Protein 7YXV (pdb70)

Foldseek 3Di:
DKAKEKEAEQVLCVPCVVLLQCQLLVLCCVLVVDPSPPGHYHYHHDHVVVPDDDPQADNNQMEMEIEEADDDDPVSVVVSVVSSQVSCCVRVVHHSSRYHYDYHYDHQQPDDDPNDRRVVD

Sequence (121 aa):
MSQVKIYANEERTIIQYRELLSHAIHQALIEELKYPVEKRRFQRFISLKKPENFIYPSDRSQHYIIIELSMFAGRSPATKKQLIIQTLFRNIEEQCKIAPQDIEITIFETPKENWGIRGKNADEL

Nearest PDB structures (foldseek):
  7yxv-assembly1_A  TM=1.008E+00  e=5.167E-28  Acinetobacter baumannii
  4lkb-assembly1_B  TM=9.772E-01  e=1.539E-16  Nostoc sp. PCC 7120 = FACHB-418
  7tvk-assembly1_C  TM=9.616E-01  e=5.925E-16  Pseudomonas pavonaceae
  1mww-assembly1_B  TM=9.573E-01  e=3.616E-14  Haemophilus influenzae
  5unq-assembly2_B  TM=8.525E-01  e=7.101E-08  Pusillimonas sp. T7-7

Secondary structure (DSSP, 8-state):
-EEEEEEEEHHHHHHHHHHHHHHHHHHHHHHH---TT---EEEEEE-GGG----TTS-TT-EEEEEEEES---HHHHHHHHHHHHHHHHHHH---GGGEEEEEEEE-GGG-EETTEEGGG-

Organism: Acinetobacter baumannii (NCBI:txid470)

Radius of gyration: 14.92 Å; Cα contacts (8 Å, |Δi|>4): 178; chains: 1; bounding box: 36×35×35 Å

InterPro domains:
  IPR014347 Tautomerase/MIF superfamily [G3DSA:3.30.429.10] (2-129)
  IPR014347 Tautomerase/MIF superfamily [SSF55331] (4-121)
  IPR037479 Tautomerase, MSAD family [PF14552] (38-114)
  IPR037479 Tautomerase, MSAD family [PTHR38460] (3-116)

B-factor: mean 13.8, std 9.66, range [4.3, 64.59]

Structure (mmCIF, N/CA/C/O backbone):
data_7YXV
#
_entry.id   7YXV
#
_cell.length_a   59.185
_cell.length_b   59.185
_cell.length_c   97.757
_cell.angle_alpha   90.000
_cell.angle_beta   90.000
_cell.angle_gamma   120.000
#
_symmetry.space_group_name_H-M   'H 3'
#
loop_
_entity.id
_entity.type
_entity.pdbx_description
1 polymer 'Anthranilate synthase'
2 non-polymer 'NITRATE ION'
3 non-polymer 'CHLORIDE ION'
4 water water
#
loop_
_atom_site.group_PDB
_atom_site.id
_atom_site.type_symbol
_atom_site.label_atom_id
_atom_site.label_alt_id
_atom_site.label_comp_id
_atom_site.label_asym_id
_atom_site.label_entity_id
_atom_site.label_seq_id
_atom_site.pdbx_PDB_ins_code
_atom_site.Cartn_x
_atom_site.Cartn_y
_atom_site.Cartn_z
_atom_site.occupancy
_atom_site.B_iso_or_equiv
_atom_site.auth_seq_id
_atom_site.auth_comp_id
_atom_site.auth_asym_id
_atom_site.auth_atom_id
_atom_site.pdbx_PDB_model_num
ATOM 1 N N . MET A 1 1 ? 25.964 -32.396 -6.217 1.00 29.84 1 MET A N 1
ATOM 2 C CA . MET A 1 1 ? 26.454 -31.931 -4.888 1.00 28.02 1 MET A CA 1
ATOM 3 C C . MET A 1 1 ? 25.822 -30.623 -4.585 1.00 21.04 1 MET A C 1
ATOM 4 O O . MET A 1 1 ? 25.765 -29.762 -5.492 1.00 23.48 1 MET A O 1
ATOM 9 N N . SER A 1 2 ? 25.337 -30.476 -3.345 1.00 18.87 2 SER A N 1
ATOM 10 C CA . SER A 1 2 ? 24.766 -29.201 -2.907 1.00 16.40 2 SER A CA 1
ATOM 11 C C . SER A 1 2 ? 25.317 -28.873 -1.514 1.00 14.25 2 SER A C 1
ATOM 12 O O . SER A 1 2 ? 25.137 -29.665 -0.546 1.00 16.61 2 SER A O 1
ATOM 15 N N . GLN A 1 3 ? 25.903 -27.726 -1.383 1.00 8.48 3 GLN A N 1
ATOM 16 C CA . GLN A 1 3 ? 26.316 -27.283 -0.054 1.00 7.91 3 GLN A CA 1
ATOM 17 C C . GLN A 1 3 ? 25.339 -26.200 0.385 1.00 7.18 3 GLN A C 1
ATOM 18 O O . GLN A 1 3 ? 25.250 -25.166 -0.325 1.00 7.14 3 GLN A O 1
ATOM 24 N N . VAL A 1 4 ? 24.726 -26.362 1.528 1.00 5.68 4 VAL A N 1
ATOM 25 C CA . VAL A 1 4 ? 23.695 -25.414 1.959 1.00 5.99 4 VAL A CA 1
ATOM 26 C C . VAL A 1 4 ? 24.126 -24.661 3.193 1.00 5.69 4 VAL A C 1
ATOM 27 O O . VAL A 1 4 ? 24.598 -25.242 4.163 1.00 5.10 4 VAL A O 1
ATOM 31 N N . LYS A 1 5 ? 23.935 -23.324 3.155 1.00 5.71 5 LYS A N 1
ATOM 32 C CA . LYS A 1 5 ? 24.129 -22.478 4.307 1.00 5.80 5 LYS A CA 1
ATOM 33 C C . LYS A 1 5 ? 22.752 -21.863 4.627 1.00 5.49 5 LYS A C 1
ATOM 34 O O . LYS A 1 5 ? 22.043 -21.422 3.701 1.00 6.55 5 LYS A O 1
ATOM 40 N N . ILE A 1 6 ? 22.393 -21.817 5.911 1.00 5.23 6 ILE A N 1
ATOM 41 C CA . ILE A 1 6 ? 21.108 -21.308 6.364 1.00 4.98 6 ILE A CA 1
ATOM 42 C C . ILE A 1 6 ? 21.421 -20.238 7.431 1.00 5.07 6 ILE A C 1
ATOM 43 O O . ILE A 1 6 ? 22.005 -20.551 8.467 1.00 4.69 6 ILE A O 1
ATOM 48 N N . TYR A 1 7 ? 21.115 -18.989 7.096 1.00 5.00 7 TYR A N 1
ATOM 49 C CA . TYR A 1 7 ? 21.370 -17.890 8.006 1.00 5.27 7 TYR A CA 1
ATOM 50 C C . TYR A 1 7 ? 20.018 -17.505 8.654 1.00 5.19 7 TYR A C 1
ATOM 51 O O . TYR A 1 7 ? 19.037 -17.318 7.932 1.00 6.33 7 TYR A O 1
ATOM 60 N N . ALA A 1 8 ? 20.004 -17.324 9.981 1.00 5.03 8 ALA A N 1
ATOM 61 C CA . ALA A 1 8 ? 18.838 -16.948 10.719 1.00 4.69 8 ALA A CA 1
ATOM 62 C C . ALA A 1 8 ? 19.235 -16.373 12.060 1.00 4.91 8 ALA A C 1
ATOM 63 O O . ALA A 1 8 ? 20.365 -16.580 12.536 1.00 4.94 8 ALA A O 1
ATOM 65 N N . ASN A 1 9 ? 18.270 -15.717 12.710 1.00 5.01 9 ASN A N 1
ATOM 66 C CA . ASN A 1 9 ? 18.424 -15.357 14.100 1.00 5.43 9 ASN A CA 1
ATOM 67 C C . ASN A 1 9 ? 18.608 -16.566 14.936 1.00 5.88 9 ASN A C 1
ATOM 68 O O . ASN A 1 9 ? 18.027 -17.643 14.661 1.00 6.31 9 ASN A O 1
ATOM 73 N N . GLU A 1 10 ? 19.465 -16.436 15.945 1.00 6.65 10 GLU A N 1
ATOM 74 C CA A GLU A 1 10 ? 19.741 -17.529 16.891 0.80 7.86 10 GLU A CA 1
ATOM 75 C CA B GLU A 1 10 ? 19.732 -17.506 16.902 0.20 6.83 10 GLU A CA 1
ATOM 76 C C . GLU A 1 10 ? 18.474 -18.295 17.354 1.00 7.52 10 GLU A C 1
ATOM 77 O O . GLU A 1 10 ? 18.433 -19.520 17.307 1.00 7.23 10 GLU A O 1
ATOM 88 N N . ARG A 1 11 ? 17.487 -17.588 17.878 1.00 7.44 11 ARG A N 1
ATOM 89 C CA . ARG A 1 11 ? 16.291 -18.279 18.341 1.00 8.32 11 ARG A CA 1
ATOM 90 C C . ARG A 1 11 ? 15.549 -19.065 17.249 1.00 7.69 11 ARG A C 1
ATOM 91 O O . ARG A 1 11 ? 14.957 -20.107 17.530 1.00 7.91 11 ARG A O 1
ATOM 99 N N . THR A 1 12 ? 15.582 -18.571 16.015 1.00 6.31 12 THR A N 1
ATOM 100 C CA . THR A 1 12 ? 14.965 -19.275 14.908 1.00 6.84 12 THR A CA 1
ATOM 101 C C . THR A 1 12 ? 15.708 -20.574 14.653 1.00 7.13 12 THR A C 1
ATOM 102 O O . THR A 1 12 ? 15.109 -21.643 14.448 1.00 6.60 12 THR A O 1
ATOM 106 N N . ILE A 1 13 ? 17.030 -20.504 14.695 1.00 7.80 13 ILE A N 1
ATOM 107 C CA . ILE A 1 13 ? 17.790 -21.768 14.558 1.00 8.41 13 ILE A CA 1
ATOM 108 C C . ILE A 1 13 ? 17.483 -22.763 15.685 1.00 9.15 13 ILE A C 1
ATOM 109 O O . ILE A 1 13 ? 17.224 -23.932 15.414 1.00 8.78 13 ILE A O 1
ATOM 114 N N . ILE A 1 14 ? 17.397 -22.288 16.908 1.00 8.51 14 ILE A N 1
ATOM 115 C CA . ILE A 1 14 ? 17.152 -23.164 18.076 1.00 9.98 14 ILE A CA 1
ATOM 116 C C . ILE A 1 14 ? 15.844 -23.920 17.879 1.00 10.29 14 ILE A C 1
ATOM 117 O O . ILE A 1 14 ? 15.810 -25.134 18.097 1.00 9.38 14 ILE A O 1
ATOM 122 N N . GLN A 1 15 ? 14.799 -23.198 17.504 1.00 9.96 15 GLN A N 1
ATOM 123 C CA . GLN A 1 15 ? 13.494 -23.808 17.392 1.00 11.86 15 GLN A CA 1
ATOM 124 C C . GLN A 1 15 ? 13.297 -24.593 16.129 1.00 11.06 15 GLN A C 1
ATOM 125 O O . GLN A 1 15 ? 12.579 -25.623 16.163 1.00 10.12 15 GLN A O 1
ATOM 131 N N . TYR A 1 16 ? 13.902 -24.160 15.013 1.00 9.85 16 TYR A N 1
ATOM 132 C CA . TYR A 1 16 ? 13.562 -24.731 13.717 1.00 9.30 16 TYR A CA 1
ATOM 133 C C . TYR A 1 16 ? 14.632 -25.502 12.999 1.00 8.88 16 TYR A C 1
ATOM 134 O O . TYR A 1 16 ? 14.353 -25.994 11.931 1.00 9.06 16 TYR A O 1
ATOM 143 N N . ARG A 1 17 ? 15.825 -25.617 13.549 1.00 8.79 17 ARG A N 1
ATOM 144 C CA . ARG A 1 17 ? 16.906 -26.180 12.805 1.00 8.81 17 ARG A CA 1
ATOM 145 C C . ARG A 1 17 ? 16.516 -27.559 12.268 1.00 8.77 17 ARG A C 1
ATOM 146 O O . ARG A 1 17 ? 16.795 -27.877 11.118 1.00 8.01 17 ARG A O 1
ATOM 154 N N . GLU A 1 18 ? 15.931 -28.389 13.120 1.00 10.31 18 GLU A N 1
ATOM 155 C CA . GLU A 1 18 ? 15.671 -29.777 12.708 1.00 13.12 18 GLU A CA 1
ATOM 156 C C . GLU A 1 18 ? 14.628 -29.813 11.617 1.00 10.89 18 GLU A C 1
ATOM 157 O O . GLU A 1 18 ? 14.727 -30.556 10.646 1.00 10.31 18 GLU A O 1
ATOM 163 N N . LEU A 1 19 ? 13.550 -29.069 11.815 1.00 9.48 19 LEU A N 1
ATOM 164 C CA . LEU A 1 19 ? 12.501 -28.979 10.818 1.00 10.51 19 LEU A CA 1
ATOM 165 C C . LEU A 1 19 ? 12.986 -28.409 9.484 1.00 9.47 19 LEU A C 1
ATOM 166 O O . LEU A 1 19 ? 12.634 -28.891 8.397 1.00 9.57 19 LEU A O 1
ATOM 171 N N . LEU A 1 20 ? 13.814 -27.365 9.554 1.00 9.39 20 LEU A N 1
ATOM 172 C CA . LEU A 1 20 ? 14.388 -26.784 8.312 1.00 8.19 20 LEU A CA 1
ATOM 173 C C . LEU A 1 20 ? 15.306 -27.811 7.662 1.00 7.75 20 LEU A C 1
ATOM 174 O O . LEU A 1 20 ? 15.268 -27.944 6.424 1.00 8.75 20 LEU A O 1
ATOM 179 N N . SER A 1 21 ? 16.127 -28.507 8.431 1.00 7.68 21 SER A N 1
ATOM 180 C CA . SER A 1 21 ? 17.066 -29.425 7.889 1.00 7.25 21 SER A CA 1
ATOM 181 C C . SER A 1 21 ? 16.348 -30.487 7.033 1.00 8.32 21 SER A C 1
ATOM 182 O O . SER A 1 21 ? 16.744 -30.818 5.921 1.00 8.22 21 SER A O 1
ATOM 185 N N . HIS A 1 22 ? 15.274 -31.014 7.563 1.00 9.37 22 HIS A N 1
ATOM 186 C CA . HIS A 1 22 ? 14.513 -32.049 6.856 1.00 10.45 22 HIS A CA 1
ATOM 187 C C . HIS A 1 22 ? 13.768 -31.474 5.642 1.00 9.94 22 HIS A C 1
ATOM 188 O O . HIS A 1 22 ? 13.726 -32.081 4.569 1.00 9.92 22 HIS A O 1
ATOM 195 N N . ALA A 1 23 ? 13.156 -30.314 5.788 1.00 8.73 23 ALA A N 1
ATOM 196 C CA . ALA A 1 23 ? 12.452 -29.665 4.711 1.00 8.26 23 ALA A CA 1
ATOM 197 C C . ALA A 1 23 ? 13.321 -29.363 3.503 1.00 8.16 23 ALA A C 1
ATOM 198 O O . ALA A 1 23 ? 12.964 -29.596 2.376 1.00 8.01 23 ALA A O 1
ATOM 200 N N . ILE A 1 24 ? 14.509 -28.858 3.760 1.00 7.32 24 ILE A N 1
ATOM 201 C CA . ILE A 1 24 ? 15.465 -28.522 2.693 1.00 7.70 24 ILE A CA 1
ATOM 202 C C . ILE A 1 24 ? 15.933 -29.787 2.039 1.00 8.71 24 ILE A C 1
ATOM 203 O O . ILE A 1 24 ? 15.939 -29.874 0.816 1.00 9.79 24 ILE A O 1
ATOM 208 N N . HIS A 1 25 ? 16.311 -30.781 2.844 1.00 9.05 25 HIS A N 1
ATOM 209 C CA . HIS A 1 25 ? 16.826 -31.998 2.286 1.00 10.45 25 HIS A CA 1
ATOM 210 C C . HIS A 1 25 ? 15.795 -32.778 1.485 1.00 10.93 25 HIS A C 1
ATOM 211 O O . HIS A 1 25 ? 16.080 -33.190 0.338 1.00 9.99 25 HIS A O 1
ATOM 218 N N . GLN A 1 26 ? 14.562 -32.719 1.957 1.00 10.67 26 GLN A N 1
ATOM 219 C CA . GLN A 1 26 ? 13.503 -33.338 1.188 1.00 11.83 26 GLN A CA 1
ATOM 220 C C . GLN A 1 26 ? 13.296 -32.685 -0.198 1.00 10.77 26 GLN A C 1
ATOM 221 O O . GLN A 1 26 ? 13.014 -33.359 -1.209 1.00 11.73 26 GLN A O 1
ATOM 227 N N . ALA A 1 27 ? 13.405 -31.363 -0.264 1.00 10.72 27 ALA A N 1
ATOM 228 C CA . ALA A 1 27 ? 13.343 -30.679 -1.513 1.00 10.72 27 ALA A CA 1
ATOM 229 C C . ALA A 1 27 ? 14.444 -31.186 -2.510 1.00 11.19 27 ALA A C 1
ATOM 230 O O . ALA A 1 27 ? 14.172 -31.394 -3.724 1.00 11.38 27 ALA A O 1
ATOM 232 N N . LEU A 1 28 ? 15.664 -31.336 -2.008 1.00 12.13 28 LEU A N 1
ATOM 233 C CA . LEU A 1 28 ? 16.762 -31.816 -2.838 1.00 12.84 28 LEU A CA 1
ATOM 234 C C . LEU A 1 28 ? 16.582 -33.266 -3.310 1.00 14.35 28 LEU A C 1
ATOM 235 O O . LEU A 1 28 ? 16.853 -33.563 -4.488 1.00 15.46 28 LEU A O 1
ATOM 240 N N . ILE A 1 29 ? 16.100 -34.103 -2.411 1.00 13.91 29 ILE A N 1
ATOM 241 C CA . ILE A 1 29 ? 15.747 -35.517 -2.757 1.00 15.77 29 ILE A CA 1
ATOM 242 C C . ILE A 1 29 ? 14.688 -35.533 -3.877 1.00 18.04 29 ILE A C 1
ATOM 243 O O . ILE A 1 29 ? 14.817 -36.270 -4.905 1.00 17.50 29 ILE A O 1
ATOM 248 N N . GLU A 1 30 ? 13.644 -34.758 -3.682 1.00 19.87 30 GLU A N 1
ATOM 249 C CA . GLU A 1 30 ? 12.480 -34.743 -4.602 1.00 22.59 30 GLU A CA 1
ATOM 250 C C . GLU A 1 30 ? 12.809 -34.198 -5.985 1.00 23.95 30 GLU A C 1
ATOM 251 O O . GLU A 1 30 ? 12.400 -34.760 -7.056 1.00 22.09 30 GLU A O 1
ATOM 257 N N . GLU A 1 31 ? 13.520 -33.085 -5.981 1.00 23.01 31 GLU A N 1
ATOM 258 C CA . GLU A 1 31 ? 13.773 -32.351 -7.214 1.00 25.48 31 GLU A CA 1
ATOM 259 C C . GLU A 1 31 ? 14.956 -32.863 -7.985 1.00 28.05 31 GLU A C 1
ATOM 260 O O . GLU A 1 31 ? 14.878 -32.953 -9.213 1.00 31.68 31 GLU A O 1
ATOM 266 N N . LEU A 1 32 ? 16.049 -33.149 -7.277 1.00 28.23 32 LEU A N 1
ATOM 267 C CA . LEU A 1 32 ? 17.330 -33.457 -7.867 1.00 32.40 32 LEU A CA 1
ATOM 268 C C . LEU A 1 32 ? 17.729 -34.923 -7.682 1.00 32.26 32 LEU A C 1
ATOM 269 O O . LEU A 1 32 ? 18.853 -35.319 -8.026 1.00 30.31 32 LEU A O 1
ATOM 274 N N . LYS A 1 33 ? 16.823 -35.717 -7.105 1.00 32.32 33 LYS A N 1
ATOM 275 C CA . LYS A 1 33 ? 17.075 -37.124 -6.824 1.00 33.24 33 LYS A CA 1
ATOM 276 C C . LYS A 1 33 ? 18.293 -37.412 -5.967 1.00 34.07 33 LYS A C 1
ATOM 277 O O . LYS A 1 33 ? 18.981 -38.417 -6.159 1.00 31.72 33 LYS A O 1
ATOM 283 N N . TYR A 1 34 ? 18.542 -36.572 -4.980 1.00 32.14 34 TYR A N 1
ATOM 284 C CA . TYR A 1 34 ? 19.670 -36.792 -4.092 1.00 30.78 34 TYR A CA 1
ATOM 285 C C . TYR A 1 34 ? 19.459 -38.015 -3.233 1.00 28.90 34 TYR A C 1
ATOM 286 O O . TYR A 1 34 ? 18.344 -38.231 -2.791 1.00 26.93 34 TYR A O 1
ATOM 295 N N . PRO A 1 35 ? 20.533 -38.778 -2.918 1.00 30.43 35 PRO A N 1
ATOM 296 C CA . PRO A 1 35 ? 20.361 -39.779 -1.856 1.00 32.89 35 PRO A CA 1
ATOM 297 C C . PRO A 1 35 ? 19.989 -39.147 -0.529 1.00 34.54 35 PRO A C 1
ATOM 298 O O . PRO A 1 35 ? 20.375 -37.996 -0.269 1.00 33.30 35 PRO A O 1
ATOM 302 N N . VAL A 1 36 ? 19.281 -39.886 0.308 1.00 31.31 36 VAL A N 1
ATOM 303 C CA . VAL A 1 36 ? 18.865 -39.370 1.590 1.00 35.56 36 VAL A CA 1
ATOM 304 C C . VAL A 1 36 ? 20.075 -38.921 2.433 1.00 36.21 36 VAL A C 1
ATOM 305 O O . VAL A 1 36 ? 20.034 -37.890 3.123 1.00 34.78 36 VAL A O 1
ATOM 309 N N . GLU A 1 37 ? 21.150 -39.681 2.418 1.00 34.60 37 GLU A N 1
ATOM 310 C CA . GLU A 1 37 ? 22.322 -39.278 3.236 1.00 33.34 37 GLU A CA 1
ATOM 311 C C . GLU A 1 37 ? 23.122 -38.051 2.722 1.00 29.59 37 GLU A C 1
ATOM 312 O O . GLU A 1 37 ? 23.890 -37.491 3.465 1.00 28.86 37 GLU A O 1
ATOM 318 N N . LYS A 1 38 ? 22.973 -37.642 1.473 1.00 28.55 38 LYS A N 1
ATOM 319 C CA . LYS A 1 38 ? 23.843 -36.631 0.897 1.00 28.45 38 LYS A CA 1
ATOM 320 C C . LYS A 1 38 ? 23.425 -35.200 1.374 1.00 22.42 38 LYS A C 1
ATOM 321 O O . LYS A 1 38 ? 23.240 -34.281 0.507 1.00 24.13 38 LYS A O 1
ATOM 327 N N . ARG A 1 39 ? 23.318 -35.054 2.729 1.00 17.33 39 ARG A N 1
ATOM 328 C CA A ARG A 1 39 ? 22.872 -33.770 3.337 0.50 13.60 39 ARG A CA 1
ATOM 329 C CA B ARG A 1 39 ? 22.854 -33.811 3.401 0.50 13.49 39 ARG A CA 1
ATOM 330 C C . ARG A 1 39 ? 24.008 -33.005 3.996 1.00 10.71 39 ARG A C 1
ATOM 331 O O . ARG A 1 39 ? 24.694 -33.503 4.897 1.00 9.00 39 ARG A O 1
ATOM 346 N N . PHE A 1 40 ? 24.228 -31.802 3.474 1.00 8.24 40 PHE A N 1
ATOM 347 C CA . PHE A 1 40 ? 25.381 -30.985 3.895 1.00 7.88 40 PHE A CA 1
ATOM 348 C C . PHE A 1 40 ? 24.854 -29.583 4.181 1.00 6.45 40 PHE A C 1
ATOM 349 O O . PHE A 1 40 ? 24.522 -28.880 3.222 1.00 6.72 40 PHE A O 1
ATOM 357 N N . GLN A 1 41 ? 24.724 -29.258 5.452 1.00 6.03 41 GLN A N 1
ATOM 358 C CA . GLN A 1 41 ? 24.107 -27.998 5.904 1.00 5.88 41 GLN A CA 1
ATOM 359 C C . GLN A 1 41 ? 24.911 -27.327 6.998 1.00 5.79 41 GLN A C 1
ATOM 360 O O . GLN A 1 41 ? 25.385 -28.002 7.957 1.00 6.63 41 GLN A O 1
ATOM 366 N N . ARG A 1 42 ? 25.096 -26.001 6.863 1.00 4.99 42 ARG A N 1
ATOM 367 C CA . ARG A 1 42 ? 25.707 -25.211 7.885 1.00 4.98 42 ARG A CA 1
ATOM 368 C C . ARG A 1 42 ? 24.651 -24.1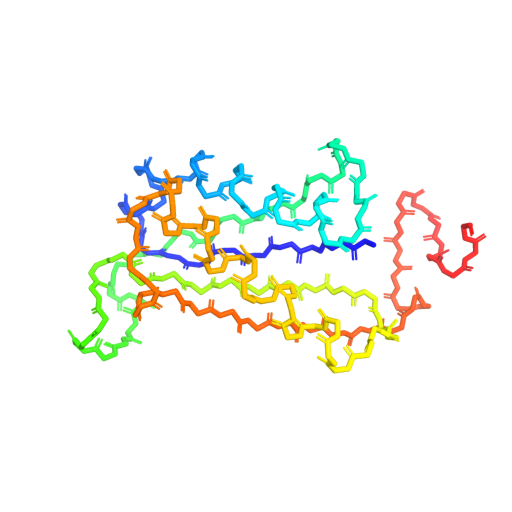38 8.293 1.00 5.12 42 ARG A C 1
ATOM 369 O O . ARG A 1 42 ? 24.217 -23.353 7.456 1.00 4.30 42 ARG A O 1
ATOM 377 N N . PHE A 1 43 ? 24.282 -24.155 9.547 1.00 5.30 43 PHE A N 1
ATOM 378 C CA . PHE A 1 43 ? 23.334 -23.144 10.123 1.00 5.32 43 PHE A CA 1
ATOM 379 C C . PHE A 1 43 ? 24.222 -22.052 10.748 1.00 5.00 43 PHE A C 1
ATOM 380 O O . PHE A 1 43 ? 25.046 -22.331 11.634 1.00 4.86 43 PHE A O 1
ATOM 388 N N . ILE A 1 44 ? 24.053 -20.842 10.238 1.00 5.14 44 ILE A N 1
ATOM 389 C CA . ILE A 1 44 ? 24.795 -19.669 10.621 1.00 5.41 44 ILE A CA 1
ATOM 390 C C . ILE A 1 44 ? 23.897 -18.839 11.563 1.00 5.77 44 ILE A C 1
ATOM 391 O O . ILE A 1 44 ? 22.926 -18.210 11.134 1.00 5.41 44 ILE A O 1
ATOM 396 N N . SER A 1 45 ? 24.158 -18.974 12.843 1.00 5.65 45 SER A N 1
ATOM 397 C CA . SER A 1 45 ? 23.328 -18.481 13.910 1.00 6.63 45 SER A CA 1
ATOM 398 C C . SER A 1 45 ? 23.715 -17.074 14.272 1.00 6.97 45 SER A C 1
ATOM 399 O O . SER A 1 45 ? 24.831 -16.871 14.811 1.00 6.83 45 SER A O 1
ATOM 402 N N . LEU A 1 46 ? 22.859 -16.114 13.968 1.00 6.07 46 LEU A N 1
ATOM 403 C CA . LEU A 1 46 ? 23.205 -14.707 14.113 1.00 6.41 46 LEU A CA 1
ATOM 404 C C . LEU A 1 46 ? 22.483 -14.071 15.313 1.00 6.28 46 LEU A C 1
ATOM 405 O O . LEU A 1 46 ? 21.302 -14.298 15.509 1.00 5.88 46 LEU A O 1
ATOM 410 N N . LYS A 1 47 ? 23.183 -13.259 16.073 1.00 6.65 47 LYS A N 1
ATOM 411 C CA A LYS A 1 47 ? 22.549 -12.368 17.069 0.50 7.27 47 LYS A CA 1
ATOM 412 C CA B LYS A 1 47 ? 22.549 -12.399 17.074 0.50 7.12 47 LYS A CA 1
ATOM 413 C C . LYS A 1 47 ? 21.735 -11.358 16.312 1.00 7.25 47 LYS A C 1
ATOM 414 O O . LYS A 1 47 ? 22.133 -10.851 15.277 1.00 6.91 47 LYS A O 1
ATOM 425 N N . PRO A 1 48 ? 20.529 -11.017 16.817 1.00 7.07 48 PRO A N 1
ATOM 426 C CA . PRO A 1 48 ? 19.709 -10.169 16.003 1.00 7.53 48 PRO A CA 1
ATOM 427 C C . PRO A 1 48 ? 20.308 -8.826 15.634 1.00 6.84 48 PRO A C 1
ATOM 428 O O . PRO A 1 48 ? 20.025 -8.260 14.546 1.00 6.69 48 PRO A O 1
ATOM 432 N N . GLU A 1 49 ? 21.148 -8.290 16.502 1.00 7.24 49 GLU A N 1
ATOM 433 C CA . GLU A 1 49 ? 21.764 -6.998 16.204 1.00 8.29 49 GLU A CA 1
ATOM 434 C C . GLU A 1 49 ? 22.658 -7.033 14.978 1.00 7.55 49 GLU A C 1
ATOM 435 O O . GLU A 1 49 ? 22.887 -5.986 14.369 1.00 8.66 49 GLU A O 1
ATOM 441 N N . ASN A 1 50 ? 23.081 -8.241 14.575 1.00 6.20 50 ASN A N 1
ATOM 442 C CA . ASN A 1 50 ? 23.952 -8.423 13.424 1.00 6.07 50 ASN A CA 1
ATOM 443 C C . ASN A 1 50 ? 23.190 -8.870 12.185 1.00 5.74 50 ASN A C 1
ATOM 444 O O . ASN A 1 50 ? 23.791 -9.084 11.111 1.00 5.94 50 ASN A O 1
ATOM 449 N N . PHE A 1 51 ? 21.853 -8.922 12.295 1.00 5.43 51 PHE A N 1
ATOM 450 C CA . PHE A 1 51 ? 21.034 -9.471 11.167 1.00 5.64 51 PHE A CA 1
ATOM 451 C C . PHE A 1 51 ? 19.968 -8.393 10.877 1.00 6.34 51 PHE A C 1
ATOM 452 O O . PHE A 1 51 ? 18.972 -8.280 11.608 1.00 7.05 51 PHE A O 1
ATOM 460 N N . ILE A 1 52 ? 20.255 -7.515 9.907 1.00 6.63 52 ILE A N 1
ATOM 461 C CA . ILE A 1 52 ? 19.466 -6.296 9.654 1.00 7.53 52 ILE A CA 1
ATOM 462 C C . ILE A 1 52 ? 18.672 -6.427 8.337 1.00 7.11 52 ILE A C 1
ATOM 463 O O . ILE A 1 52 ? 19.247 -6.740 7.299 1.00 7.09 52 ILE A O 1
ATOM 468 N N . TYR A 1 53 ? 17.342 -6.333 8.409 1.00 6.80 53 TYR A N 1
ATOM 469 C CA . TYR A 1 53 ? 16.506 -6.569 7.259 1.00 6.53 53 TYR A CA 1
ATOM 470 C C . TYR A 1 53 ? 15.202 -5.857 7.511 1.00 7.38 53 TYR A C 1
ATOM 471 O O . TYR A 1 53 ? 14.963 -5.421 8.665 1.00 7.74 53 TYR A O 1
ATOM 480 N N . PRO A 1 54 ? 14.389 -5.700 6.459 1.00 8.32 54 PRO A N 1
ATOM 481 C CA . PRO A 1 54 ? 13.157 -4.902 6.604 1.00 9.27 54 PRO A CA 1
ATOM 482 C C . PRO A 1 54 ? 12.162 -5.481 7.595 1.00 9.68 54 PRO A C 1
ATOM 483 O O . PRO A 1 54 ? 12.072 -6.727 7.770 1.00 10.12 54 PRO A O 1
ATOM 487 N N . SER A 1 55 ? 11.340 -4.608 8.211 1.00 11.02 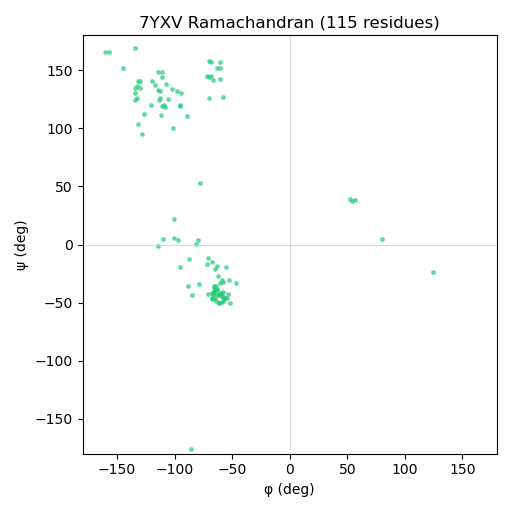55 SER A N 1
ATOM 488 C CA . SER A 1 55 ? 10.400 -4.994 9.214 1.00 12.02 55 SER A CA 1
ATOM 489 C C . SER A 1 55 ? 9.207 -5.783 8.711 1.00 11.66 55 SER A C 1
ATOM 490 O O . SER A 1 55 ? 8.477 -6.357 9.546 1.00 11.02 55 SER A O 1
ATOM 493 N N . ASP A 1 56 ? 9.022 -5.844 7.396 1.00 10.15 56 ASP A N 1
ATOM 494 C CA . ASP A 1 56 ? 8.038 -6.756 6.771 1.00 11.59 56 ASP A CA 1
ATOM 495 C C . ASP A 1 56 ? 8.434 -8.207 6.613 1.00 11.04 56 ASP A C 1
ATOM 496 O O . ASP A 1 56 ? 7.665 -9.020 6.081 1.00 11.88 56 ASP A O 1
ATOM 501 N N . ARG A 1 57 ? 9.615 -8.580 7.122 1.00 10.18 57 ARG A N 1
ATOM 502 C CA . ARG A 1 57 ? 9.913 -9.974 7.349 1.00 10.60 57 ARG A CA 1
ATOM 503 C C . ARG A 1 57 ? 9.945 -10.116 8.915 1.00 9.25 57 ARG A C 1
ATOM 504 O O . ARG A 1 57 ? 10.411 -9.183 9.619 1.00 9.98 57 ARG A O 1
ATOM 512 N N . SER A 1 58 ? 9.563 -11.284 9.405 1.00 8.08 58 SER A N 1
ATOM 513 C CA . SER A 1 58 ? 9.399 -11.486 10.846 1.00 7.57 58 SER A CA 1
ATOM 514 C C . SER A 1 58 ? 10.745 -11.867 11.515 1.00 6.95 58 SER A C 1
ATOM 515 O O . SER A 1 58 ? 11.786 -11.917 10.878 1.00 6.57 58 SER A O 1
ATOM 518 N N . GLN A 1 59 ? 10.672 -12.152 12.805 1.00 6.98 59 GLN A N 1
ATOM 519 C CA . GLN A 1 59 ? 11.824 -12.744 13.535 1.00 7.24 59 GLN A CA 1
ATOM 520 C C . GLN A 1 59 ? 12.321 -14.049 12.856 1.00 7.17 59 GLN A C 1
ATOM 521 O O . GLN A 1 59 ? 13.429 -14.427 13.073 1.00 6.23 59 GLN A O 1
ATOM 527 N N . HIS A 1 60 ? 11.495 -14.696 12.016 1.00 6.72 60 HIS A N 1
ATOM 528 C CA . HIS A 1 60 ? 11.883 -15.985 11.416 1.00 7.49 60 HIS A CA 1
ATOM 529 C C . HIS A 1 60 ? 12.380 -15.840 9.994 1.00 7.34 60 HIS A C 1
ATOM 530 O O . HIS A 1 60 ? 12.337 -16.801 9.210 1.00 6.25 60 HIS A O 1
ATOM 537 N N . TYR A 1 61 ? 12.833 -14.635 9.639 1.00 6.15 61 TYR A N 1
ATOM 538 C CA . TYR A 1 61 ? 13.481 -14.431 8.333 1.00 6.51 61 TYR A CA 1
ATOM 539 C C . TYR A 1 61 ? 14.694 -15.364 8.216 1.00 6.49 61 TYR A C 1
ATOM 540 O O . TYR A 1 61 ? 15.568 -15.393 9.116 1.00 7.55 61 TYR A O 1
ATOM 549 N N . ILE A 1 62 ? 14.721 -16.132 7.123 1.00 6.36 62 ILE A N 1
ATOM 550 C CA . ILE A 1 62 ? 15.771 -17.136 6.885 1.00 5.81 62 ILE A CA 1
ATOM 551 C C . ILE A 1 62 ? 16.309 -16.923 5.478 1.00 5.90 62 ILE A C 1
ATOM 552 O O . ILE A 1 62 ? 15.554 -16.795 4.531 1.00 6.34 62 ILE A O 1
ATOM 561 N N . ILE A 1 63 ? 17.663 -16.937 5.333 1.00 5.31 63 ILE A N 1
ATOM 562 C CA . ILE A 1 63 ? 18.316 -16.881 4.048 1.00 5.00 63 ILE A CA 1
ATOM 563 C C . ILE A 1 63 ? 19.015 -18.215 3.822 1.00 5.18 63 ILE A C 1
ATOM 564 O O . ILE A 1 63 ? 19.911 -18.535 4.645 1.00 4.72 63 ILE A O 1
ATOM 569 N N . ILE A 1 64 ? 18.677 -18.877 2.692 1.00 5.24 64 ILE A N 1
ATOM 570 C CA . ILE A 1 64 ? 19.232 -20.171 2.316 1.00 6.26 64 ILE A CA 1
ATOM 571 C C . ILE A 1 64 ? 20.117 -19.921 1.087 1.00 6.37 64 ILE A C 1
ATOM 572 O O . ILE A 1 64 ? 19.583 -19.535 0.075 1.00 7.35 64 ILE A O 1
ATOM 577 N N . GLU A 1 65 ? 21.426 -20.217 1.187 1.00 5.71 65 GLU A N 1
ATOM 578 C CA . GLU A 1 65 ? 22.348 -20.191 0.079 1.00 6.02 65 GLU A CA 1
ATOM 579 C C . GLU A 1 65 ? 22.732 -21.616 -0.304 1.00 6.14 65 GLU A C 1
ATOM 580 O O . GLU A 1 65 ? 23.221 -22.349 0.549 1.00 6.02 65 GLU A O 1
ATOM 586 N N . LEU A 1 66 ? 22.423 -22.019 -1.530 1.00 6.63 66 LEU A N 1
ATOM 587 C CA . LEU A 1 66 ? 22.670 -23.409 -2.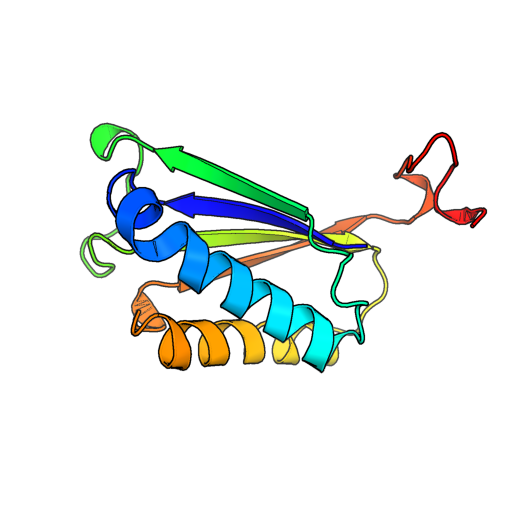009 1.00 7.94 66 LEU A CA 1
ATOM 588 C C . LEU A 1 66 ? 23.775 -23.281 -3.064 1.00 7.75 66 LEU A C 1
ATOM 589 O O . LEU A 1 66 ? 23.548 -22.695 -4.092 1.00 7.10 66 LEU A O 1
ATOM 594 N N . SER A 1 67 ? 24.981 -23.796 -2.750 1.00 6.24 67 SER A N 1
ATOM 595 C CA . SER A 1 67 ? 26.056 -23.830 -3.710 1.00 6.52 67 SER A CA 1
ATOM 596 C C . SER A 1 67 ? 26.091 -25.216 -4.422 1.00 6.69 67 SER A C 1
ATOM 597 O O . SER A 1 67 ? 26.137 -26.225 -3.731 1.00 6.51 67 SER A O 1
ATOM 600 N N . MET A 1 68 ? 25.924 -25.194 -5.729 1.00 7.26 68 MET A N 1
ATOM 601 C CA . MET A 1 68 ? 25.695 -26.419 -6.507 1.00 8.17 68 MET A CA 1
ATOM 602 C C . MET A 1 68 ? 26.588 -26.375 -7.744 1.00 7.45 68 MET A C 1
ATOM 603 O O . MET A 1 68 ? 27.121 -25.327 -8.115 1.00 6.59 68 MET A O 1
ATOM 612 N N . PHE A 1 69 ? 26.644 -27.514 -8.409 1.00 7.83 69 PHE A N 1
ATOM 613 C CA . PHE A 1 69 ? 27.325 -27.533 -9.703 1.00 8.50 69 PHE A CA 1
ATOM 614 C C . PHE A 1 69 ? 26.500 -26.796 -10.766 1.00 9.12 69 PHE A C 1
ATOM 615 O O . PHE A 1 69 ? 25.252 -26.844 -10.743 1.00 8.76 69 PHE A O 1
ATOM 623 N N . ALA A 1 70 ? 27.213 -26.141 -11.663 1.00 9.18 70 ALA A N 1
ATOM 624 C CA . ALA A 1 70 ? 26.646 -25.512 -12.812 1.00 10.47 70 ALA A CA 1
ATOM 625 C C . ALA A 1 70 ? 25.934 -26.519 -13.718 1.00 11.08 70 ALA A C 1
ATOM 626 O O . ALA A 1 70 ? 26.187 -27.726 -13.682 1.00 10.57 70 ALA A O 1
ATOM 628 N N . GLY A 1 71 ? 25.006 -25.987 -14.499 1.00 12.11 71 GLY A N 1
ATOM 629 C CA . GLY A 1 71 ? 24.396 -26.783 -15.592 1.00 12.89 71 GLY A CA 1
ATOM 630 C C . GLY A 1 71 ? 22.912 -26.915 -15.587 1.00 14.09 71 GLY A C 1
ATOM 631 O O . GLY A 1 71 ? 22.370 -27.255 -16.642 1.00 15.94 71 GLY A O 1
ATOM 632 N N . ARG A 1 72 ? 22.255 -26.766 -14.439 1.00 12.33 72 ARG 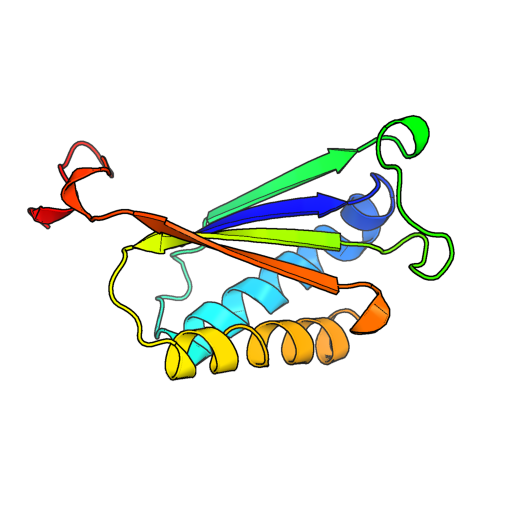A N 1
ATOM 633 C CA . ARG A 1 72 ? 20.784 -26.965 -14.408 1.00 12.95 72 ARG A CA 1
ATOM 634 C C . ARG A 1 72 ? 20.120 -25.811 -15.146 1.00 11.52 72 ARG A C 1
ATOM 635 O O . ARG A 1 72 ? 20.595 -24.646 -15.096 1.00 10.28 72 ARG A O 1
ATOM 643 N N . SER A 1 73 ? 19.020 -26.136 -15.845 1.00 10.81 73 SER A N 1
ATOM 644 C CA . SER A 1 73 ? 18.328 -25.105 -16.565 1.00 9.55 73 SER A CA 1
ATOM 645 C C . SER A 1 73 ? 17.634 -24.088 -15.623 1.00 8.99 73 SER A C 1
ATOM 646 O O . SER A 1 73 ? 17.346 -24.401 -14.447 1.00 8.00 73 SER A O 1
ATOM 649 N N . PRO A 1 74 ? 17.372 -22.850 -16.127 1.00 8.69 74 PRO A N 1
ATOM 650 C CA . PRO A 1 74 ? 16.626 -21.925 -15.331 1.00 8.47 74 PRO A CA 1
ATOM 651 C C . PRO A 1 74 ? 15.285 -22.477 -14.841 1.00 7.55 74 PRO A C 1
ATOM 652 O O . PRO A 1 74 ? 14.923 -22.299 -13.677 1.00 8.23 74 PRO A O 1
ATOM 656 N N . ALA A 1 75 ? 14.539 -23.176 -15.708 1.00 7.39 75 ALA A N 1
ATOM 657 C CA . ALA A 1 75 ? 13.288 -23.712 -15.254 1.00 7.26 75 ALA A CA 1
ATOM 658 C C . ALA A 1 75 ? 13.423 -24.760 -14.117 1.00 7.00 75 ALA A C 1
ATOM 659 O O . ALA A 1 75 ? 12.598 -24.790 -13.209 1.00 6.89 75 ALA A O 1
ATOM 661 N N . THR A 1 76 ? 14.467 -25.610 -14.189 1.00 8.06 76 THR A N 1
ATOM 662 C CA . THR A 1 76 ? 14.698 -26.630 -13.173 1.00 8.22 76 THR A CA 1
ATOM 663 C C . THR A 1 76 ? 15.051 -25.903 -11.820 1.00 7.48 76 THR A C 1
ATOM 664 O O . THR A 1 76 ? 14.550 -26.289 -10.758 1.00 7.91 76 THR A O 1
ATOM 668 N N . LYS A 1 77 ? 15.864 -24.836 -11.917 1.00 6.67 77 LYS A N 1
ATOM 669 C CA . LYS A 1 77 ? 16.247 -24.109 -10.719 1.00 6.52 77 LYS A CA 1
ATOM 670 C C . LYS A 1 77 ? 15.048 -23.418 -10.077 1.00 6.54 77 LYS A C 1
ATOM 671 O O . LYS A 1 77 ? 14.858 -23.451 -8.870 1.00 5.59 77 LYS A O 1
ATOM 677 N N . LYS A 1 78 ? 14.144 -22.890 -10.919 1.00 6.15 78 LYS A N 1
ATOM 678 C CA . LYS A 1 78 ? 12.940 -22.228 -10.395 1.00 6.92 78 LYS A CA 1
ATOM 679 C C . LYS A 1 78 ? 12.025 -23.216 -9.658 1.00 6.73 78 LYS A C 1
ATOM 680 O O . LYS A 1 78 ? 11.435 -22.896 -8.648 1.00 7.25 78 LYS A O 1
ATOM 686 N N . GLN A 1 79 ? 11.925 -24.445 -10.190 1.00 7.00 79 GLN A N 1
ATOM 687 C CA . GLN A 1 79 ? 11.110 -25.439 -9.622 1.00 7.74 79 GLN A CA 1
ATOM 688 C C . GLN A 1 79 ? 11.684 -25.865 -8.262 1.00 7.17 79 GLN A C 1
ATOM 689 O O . GLN A 1 79 ? 10.939 -26.085 -7.325 1.00 6.20 79 GLN A O 1
ATOM 695 N N . LEU A 1 80 ? 13.029 -26.016 -8.211 1.00 6.88 80 LEU A N 1
ATOM 696 C CA . LEU A 1 80 ? 13.695 -26.364 -6.990 1.00 7.86 80 LEU A CA 1
ATOM 697 C C . LEU A 1 80 ? 13.340 -25.319 -5.895 1.00 6.87 80 LEU A C 1
ATOM 698 O O . LEU A 1 80 ? 13.017 -25.659 -4.768 1.00 7.09 80 LEU A O 1
ATOM 703 N N . ILE A 1 81 ? 13.414 -24.047 -6.268 1.00 6.67 81 ILE A N 1
ATOM 704 C CA A ILE A 1 81 ? 13.128 -22.983 -5.351 0.80 6.83 81 ILE A CA 1
ATOM 705 C CA B ILE A 1 81 ? 13.148 -22.965 -5.338 0.20 7.06 81 ILE A CA 1
ATOM 706 C C . ILE A 1 81 ? 11.697 -23.037 -4.864 1.00 7.16 81 ILE A C 1
ATOM 707 O O . ILE A 1 81 ? 11.437 -22.845 -3.702 1.00 6.58 81 ILE A O 1
ATOM 716 N N . GLN A 1 82 ? 10.750 -23.288 -5.790 1.00 7.81 82 GLN A N 1
ATOM 717 C CA . GLN A 1 82 ? 9.363 -23.448 -5.375 1.00 9.50 82 GLN A CA 1
ATOM 718 C C . GLN A 1 82 ? 9.160 -24.612 -4.385 1.00 8.94 82 GLN A C 1
ATOM 719 O O . GLN A 1 82 ? 8.407 -24.484 -3.400 1.00 7.89 82 GLN A O 1
ATOM 725 N N . THR A 1 83 ? 9.810 -25.734 -4.623 1.00 8.55 83 THR A N 1
ATOM 726 C CA . THR A 1 83 ? 9.727 -26.869 -3.713 1.00 9.03 83 THR A CA 1
ATOM 727 C C . THR A 1 83 ? 10.303 -26.576 -2.354 1.00 9.27 83 THR A C 1
ATOM 728 O O . THR A 1 83 ? 9.775 -27.030 -1.364 1.00 9.15 83 THR A O 1
ATOM 732 N N . LEU A 1 84 ? 11.393 -25.777 -2.279 1.00 8.26 84 LEU A N 1
ATOM 733 C CA . LEU A 1 84 ? 11.895 -25.391 -1.000 1.00 8.31 84 LEU A CA 1
ATOM 734 C C . LEU A 1 84 ? 10.889 -24.506 -0.228 1.00 9.26 84 LEU A C 1
ATOM 735 O O . LEU A 1 84 ? 10.654 -24.748 0.947 1.00 10.07 84 LEU A O 1
ATOM 740 N N . PHE A 1 85 ? 10.304 -23.504 -0.909 1.00 8.30 85 PHE A N 1
ATOM 741 C CA . PHE A 1 85 ? 9.279 -22.726 -0.330 1.00 9.19 85 PHE A CA 1
ATOM 742 C C . PHE A 1 85 ? 8.153 -23.604 0.241 1.00 9.36 85 PHE A C 1
ATOM 743 O O . PHE A 1 85 ? 7.689 -23.379 1.366 1.00 9.03 85 PHE A O 1
ATOM 751 N N . ARG A 1 86 ? 7.683 -24.529 -0.580 1.00 10.47 86 ARG A N 1
ATOM 752 C CA . ARG A 1 86 ? 6.585 -25.390 -0.185 1.00 12.16 86 ARG A CA 1
ATOM 753 C C . ARG A 1 86 ? 6.840 -26.243 0.996 1.00 12.09 86 ARG A C 1
ATOM 754 O O . ARG A 1 86 ? 6.065 -26.282 1.949 1.00 10.78 86 ARG A O 1
ATOM 762 N N . ASN A 1 87 ? 7.958 -26.922 0.931 1.00 9.49 87 ASN A N 1
ATOM 763 C CA . ASN A 1 87 ? 8.324 -27.795 2.029 1.00 10.18 87 ASN A CA 1
ATOM 764 C C . ASN A 1 87 ? 8.534 -27.045 3.325 1.00 10.32 87 ASN A C 1
ATOM 765 O O . ASN A 1 87 ? 8.131 -27.524 4.371 1.00 10.63 87 ASN A O 1
ATOM 770 N N . ILE A 1 88 ? 9.230 -25.899 3.273 1.00 9.34 88 ILE A N 1
ATOM 771 C CA . ILE A 1 88 ? 9.402 -25.074 4.471 1.00 9.50 88 ILE A CA 1
ATOM 772 C C . ILE A 1 88 ? 8.091 -24.547 5.068 1.00 10.57 88 ILE A C 1
ATOM 773 O O . ILE A 1 88 ? 7.900 -24.643 6.269 1.00 10.36 88 ILE A O 1
ATOM 778 N N . GLU A 1 89 ? 7.188 -24.076 4.220 1.00 10.56 89 GLU A N 1
ATOM 779 C CA . GLU A 1 89 ? 5.852 -23.626 4.681 1.00 12.35 89 GLU A CA 1
ATOM 780 C C . GLU A 1 89 ? 5.066 -24.777 5.321 1.00 13.53 89 GLU A C 1
ATOM 781 O O . GLU A 1 89 ? 4.509 -24.633 6.426 1.00 14.67 89 GLU A O 1
ATOM 787 N N . GLU A 1 90 ? 5.006 -25.876 4.616 1.00 12.98 90 GLU A N 1
ATOM 788 C CA . GLU A 1 90 ? 4.260 -27.058 5.082 1.00 15.49 90 GLU A CA 1
ATOM 789 C C . GLU A 1 90 ? 4.848 -27.646 6.359 1.00 15.07 90 GLU A C 1
ATOM 790 O O . GLU A 1 90 ? 4.121 -27.898 7.377 1.00 14.56 90 GLU A O 1
ATOM 796 N N . GLN A 1 91 ? 6.168 -27.854 6.403 1.00 14.03 91 GLN A N 1
ATOM 797 C CA . GLN A 1 91 ? 6.775 -28.549 7.523 1.00 14.30 91 GLN A CA 1
ATOM 798 C C . GLN A 1 91 ? 7.185 -27.653 8.710 1.00 14.43 91 GLN A C 1
ATOM 799 O O . GLN A 1 91 ? 7.140 -28.079 9.875 1.00 16.14 91 GLN A O 1
ATOM 805 N N . CYS A 1 92 ? 7.638 -26.452 8.435 1.00 13.85 92 CYS A N 1
ATOM 806 C CA . CYS A 1 92 ? 8.016 -25.471 9.436 1.00 13.43 92 CYS A CA 1
ATOM 807 C C . CYS A 1 92 ? 6.933 -24.469 9.800 1.00 14.10 92 CYS A C 1
ATOM 808 O O . CYS A 1 92 ? 7.042 -23.827 10.837 1.00 17.02 92 CYS A O 1
ATOM 813 N N . LYS A 1 93 ? 5.909 -24.272 8.979 1.00 15.09 93 LYS A N 1
ATOM 814 C CA . LYS A 1 93 ? 4.910 -23.203 9.132 1.00 16.06 93 LYS A CA 1
ATOM 815 C C . LYS A 1 93 ? 5.544 -21.868 9.235 1.00 16.45 93 LYS A C 1
ATOM 816 O O . LYS A 1 93 ? 5.125 -21.046 10.057 1.00 18.05 93 LYS A O 1
ATOM 822 N N . ILE A 1 94 ? 6.622 -21.660 8.477 1.00 12.49 94 ILE A N 1
ATOM 823 C CA . ILE A 1 94 ? 7.167 -20.336 8.247 1.00 11.98 94 ILE A CA 1
ATOM 824 C C . ILE A 1 94 ? 6.618 -19.903 6.897 1.00 11.29 94 ILE A C 1
ATOM 825 O O . ILE A 1 94 ? 6.675 -20.677 5.911 1.00 11.75 94 ILE A O 1
ATOM 830 N N . ALA A 1 95 ? 6.097 -18.684 6.876 1.00 12.87 95 ALA A N 1
ATOM 831 C CA . ALA A 1 95 ? 5.479 -18.117 5.700 1.00 13.83 95 ALA A CA 1
ATOM 832 C C . ALA A 1 95 ? 6.512 -17.891 4.617 1.00 13.57 95 ALA A C 1
ATOM 833 O O . ALA A 1 95 ? 7.607 -17.443 4.906 1.00 11.02 95 ALA A O 1
ATOM 835 N N . PRO A 1 96 ? 6.173 -18.124 3.335 1.00 14.51 96 PRO A N 1
ATOM 836 C CA . PRO A 1 96 ? 7.157 -17.735 2.257 1.00 12.78 96 PRO A CA 1
ATOM 837 C C . PRO A 1 96 ? 7.682 -16.292 2.285 1.00 11.06 96 PRO A C 1
ATOM 838 O O . PRO A 1 96 ? 8.806 -16.029 1.828 1.00 9.65 96 PRO A O 1
ATOM 842 N N . GLN A 1 97 ? 6.875 -15.340 2.771 1.00 10.61 97 GLN A N 1
ATOM 843 C CA . GLN A 1 97 ? 7.359 -14.003 3.027 1.00 11.05 97 GLN A CA 1
ATOM 844 C C . GLN A 1 97 ? 8.689 -13.972 3.774 1.00 8.68 97 GLN A C 1
ATOM 845 O O . GLN A 1 97 ? 9.521 -13.112 3.524 1.00 8.58 97 GLN A O 1
ATOM 851 N N . ASP A 1 98 ? 8.878 -14.946 4.636 1.00 8.55 98 ASP A N 1
ATOM 852 C CA . ASP A 1 98 ? 10.102 -14.917 5.538 1.00 8.04 98 ASP A CA 1
ATOM 853 C C . ASP A 1 98 ? 11.230 -15.779 4.978 1.00 7.60 98 ASP A C 1
ATOM 854 O O . ASP A 1 98 ? 12.214 -15.914 5.644 1.00 6.87 98 ASP A O 1
ATOM 859 N N . ILE A 1 99 ? 11.074 -16.367 3.807 1.00 7.28 99 ILE A N 1
ATOM 860 C CA . ILE A 1 99 ? 12.098 -17.295 3.313 1.00 6.97 99 ILE A CA 1
ATOM 861 C C . ILE A 1 99 ? 12.746 -16.659 2.093 1.00 6.55 99 ILE A C 1
ATOM 862 O O . ILE A 1 99 ? 12.065 -16.243 1.152 1.00 5.79 99 ILE A O 1
ATOM 871 N N . GLU A 1 100 ? 14.082 -16.670 2.067 1.00 6.05 100 GLU A N 1
ATOM 872 C CA . GLU A 1 100 ? 14.804 -16.215 0.897 1.00 5.99 100 GLU A CA 1
ATOM 873 C C . GLU A 1 100 ? 15.879 -17.201 0.503 1.00 5.95 100 GLU A C 1
ATOM 874 O O . GLU A 1 100 ? 16.476 -17.798 1.371 1.00 5.71 100 GLU A O 1
ATOM 880 N N . ILE A 1 101 ? 16.028 -17.394 -0.810 1.00 5.43 101 ILE A N 1
ATOM 881 C CA . ILE A 1 101 ? 16.884 -18.442 -1.336 1.00 5.94 101 ILE A CA 1
ATOM 882 C C . ILE A 1 101 ? 17.757 -17.835 -2.426 1.00 5.51 101 ILE A C 1
ATOM 883 O O . ILE A 1 101 ? 17.272 -17.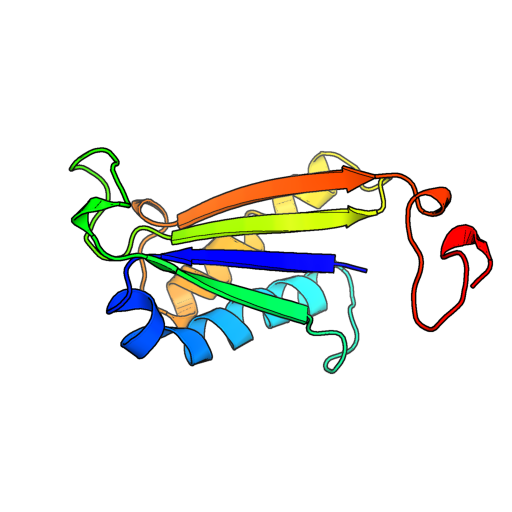133 -3.302 1.00 5.58 101 ILE A O 1
ATOM 888 N N . THR A 1 102 ? 19.056 -18.166 -2.440 1.00 5.52 102 THR A N 1
ATOM 889 C CA . THR A 1 102 ? 19.881 -17.921 -3.578 1.00 5.57 102 THR A CA 1
ATOM 890 C C . THR A 1 102 ? 20.727 -19.146 -3.880 1.00 5.65 102 THR A C 1
ATOM 891 O O . THR A 1 102 ? 21.401 -19.715 -3.005 1.00 5.68 102 THR A O 1
ATOM 895 N N . ILE A 1 103 ? 20.688 -19.539 -5.146 1.00 5.52 103 ILE A N 1
ATOM 896 C CA . ILE A 1 103 ? 21.556 -20.631 -5.693 1.00 5.51 103 ILE A CA 1
ATOM 897 C C . ILE A 1 103 ? 22.801 -20.021 -6.301 1.00 5.71 103 ILE A C 1
ATOM 898 O O . ILE A 1 103 ? 22.746 -19.046 -7.063 1.00 5.57 103 ILE A O 1
ATOM 903 N N . PHE A 1 104 ? 23.947 -20.576 -5.903 1.00 6.18 104 PHE A N 1
ATOM 904 C CA . PHE A 1 104 ? 25.239 -20.254 -6.525 1.00 6.84 104 PHE A CA 1
ATOM 905 C C . PHE A 1 104 ? 25.722 -21.447 -7.291 1.00 6.95 104 PHE A C 1
ATOM 906 O O . 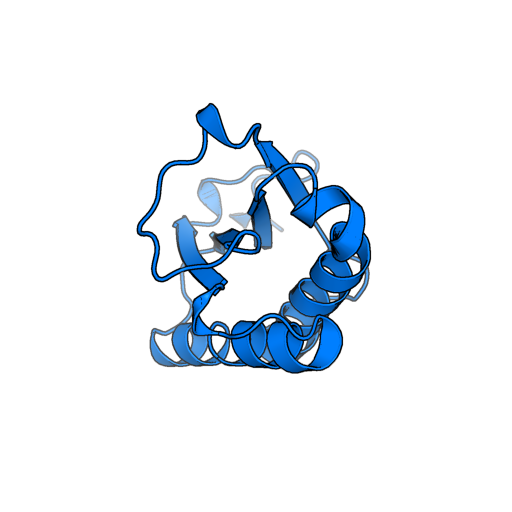PHE A 1 104 ? 25.503 -22.580 -6.840 1.00 7.91 104 PHE A O 1
ATOM 914 N N . GLU A 1 105 ?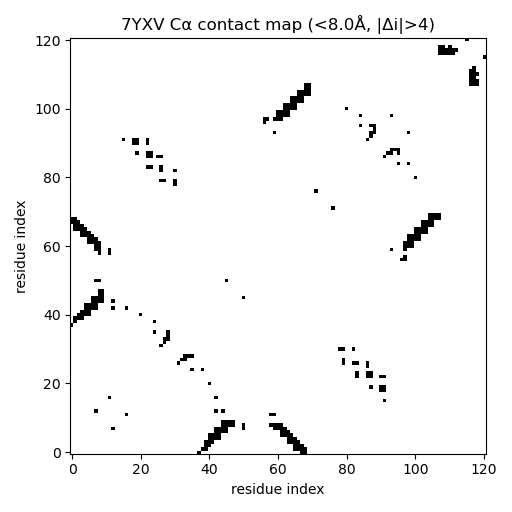 26.369 -21.212 -8.436 1.00 6.97 105 GLU A N 1
ATOM 915 C CA . GLU A 1 105 ? 26.764 -22.316 -9.340 1.00 7.17 105 GLU A CA 1
ATOM 916 C C . GLU A 1 105 ? 28.229 -22.166 -9.702 1.00 7.15 105 GLU A C 1
ATOM 917 O O . GLU A 1 105 ? 28.695 -21.000 -9.942 1.00 6.67 105 GLU A O 1
ATOM 923 N N . THR A 1 106 ? 28.915 -23.320 -9.759 1.00 6.48 106 THR A N 1
ATOM 924 C CA . THR A 1 106 ? 30.360 -23.338 -10.126 1.00 7.17 106 THR A CA 1
ATOM 925 C C . THR A 1 106 ? 30.564 -24.623 -10.929 1.00 7.00 106 THR A C 1
ATOM 926 O O . THR A 1 106 ? 29.844 -25.581 -10.753 1.00 6.66 106 THR A O 1
ATOM 930 N N . PRO A 1 107 ? 31.543 -24.618 -11.823 1.00 7.53 107 PRO A N 1
ATOM 931 C CA . PRO A 1 107 ? 31.810 -25.860 -12.517 1.00 7.73 107 PRO A CA 1
ATOM 932 C C . PRO A 1 107 ? 32.436 -26.925 -11.614 1.00 7.29 107 PRO A C 1
ATOM 933 O O . PRO A 1 107 ? 33.094 -26.616 -10.617 1.00 6.56 107 PRO A O 1
ATOM 937 N N . LYS A 1 108 ? 32.291 -28.173 -12.017 1.00 7.71 108 LYS A N 1
ATOM 938 C CA . LYS A 1 108 ? 32.807 -29.308 -11.198 1.00 9.05 108 LYS A CA 1
ATOM 939 C C . LYS A 1 108 ? 34.307 -29.246 -10.913 1.00 7.54 108 LYS A C 1
ATOM 940 O O . LYS A 1 108 ? 34.758 -29.649 -9.865 1.00 6.10 108 LYS A O 1
ATOM 946 N N . GLU A 1 109 ? 35.049 -28.689 -11.860 1.00 6.88 109 GLU A N 1
ATOM 947 C CA . GLU A 1 109 ? 36.521 -28.594 -11.750 1.00 6.88 109 GLU A CA 1
ATOM 948 C C . GLU A 1 109 ? 36.930 -27.625 -10.623 1.00 6.44 109 GLU A C 1
ATOM 949 O O . GLU A 1 109 ? 38.047 -27.660 -10.197 1.00 6.29 109 GLU A O 1
ATOM 960 N N . ASN A 1 110 ? 36.000 -26.813 -10.134 1.00 5.95 110 ASN A N 1
ATOM 961 C CA . ASN A 1 110 ? 36.201 -25.984 -8.988 1.00 6.04 110 ASN A CA 1
ATOM 962 C C . ASN A 1 110 ? 36.050 -26.638 -7.627 1.00 5.93 110 ASN A C 1
ATOM 963 O O . ASN A 1 110 ? 36.302 -25.994 -6.600 1.00 5.83 110 ASN A O 1
ATOM 968 N N . TRP A 1 111 ? 35.745 -27.931 -7.597 1.00 5.68 111 TRP A N 1
ATOM 969 C CA . TRP A 1 111 ? 35.489 -28.646 -6.357 1.00 6.15 111 TRP A CA 1
ATOM 970 C C . TRP A 1 111 ? 36.456 -29.789 -6.128 1.00 6.23 111 TRP A C 1
ATOM 971 O O . TRP A 1 111 ? 36.737 -30.597 -7.050 1.00 7.73 111 TRP A O 1
ATOM 982 N N . GLY A 1 112 ? 36.827 -29.901 -4.841 1.00 5.90 112 GLY A N 1
ATOM 983 C CA . GLY A 1 112 ? 37.449 -31.093 -4.298 1.00 5.89 112 GLY A CA 1
ATOM 984 C C . GLY A 1 112 ? 36.550 -31.775 -3.317 1.00 6.56 112 GLY A C 1
ATOM 985 O O . GLY A 1 112 ? 36.172 -31.138 -2.351 1.00 6.10 112 GLY A O 1
ATOM 986 N N . ILE A 1 113 ? 36.276 -33.076 -3.515 1.00 6.62 113 ILE A N 1
ATOM 987 C CA . ILE A 1 113 ? 35.440 -33.845 -2.620 1.00 7.35 113 ILE A CA 1
ATOM 988 C C . ILE A 1 113 ? 36.128 -35.168 -2.301 1.00 8.78 113 ILE A C 1
ATOM 989 O O . ILE A 1 113 ? 36.529 -35.828 -3.227 1.00 8.86 113 ILE A O 1
ATOM 994 N N . ARG A 1 114 ? 36.304 -35.476 -1.016 1.00 9.79 114 ARG A N 1
ATOM 995 C CA . ARG A 1 114 ? 36.893 -36.753 -0.559 1.00 12.20 114 ARG A CA 1
ATOM 996 C C . ARG A 1 114 ? 38.239 -37.010 -1.248 1.00 12.91 114 ARG A C 1
ATOM 997 O O . ARG A 1 114 ? 38.574 -38.108 -1.614 1.00 15.70 114 ARG A O 1
ATOM 1012 N N . GLY A 1 115 ? 39.029 -35.950 -1.427 1.00 12.94 115 GLY A N 1
ATOM 1013 C CA . GLY A 1 115 ? 40.347 -36.051 -2.039 1.00 12.76 115 GLY A CA 1
ATOM 1014 C C . GLY A 1 115 ? 40.397 -36.119 -3.545 1.00 13.20 115 GLY A C 1
ATOM 1015 O O . GLY A 1 115 ? 41.481 -36.278 -4.115 1.00 13.53 115 GLY A O 1
ATOM 1016 N N . LYS A 1 116 ? 39.252 -35.982 -4.183 1.00 11.36 116 LYS A N 1
ATOM 1017 C CA . LYS A 1 116 ? 39.138 -36.082 -5.610 1.00 12.70 116 LYS A CA 1
ATOM 1018 C C . LYS A 1 116 ? 38.721 -34.754 -6.207 1.00 10.65 116 LYS A C 1
ATOM 1019 O O . LYS A 1 116 ? 37.900 -34.004 -5.644 1.00 8.19 116 LYS A O 1
ATOM 1025 N N . ASN A 1 117 ? 39.189 -34.514 -7.418 1.00 8.68 117 ASN A N 1
ATOM 1026 C CA . ASN A 1 117 ? 38.618 -33.458 -8.270 1.00 8.63 117 ASN A CA 1
ATOM 1027 C C . ASN A 1 117 ? 37.230 -33.868 -8.714 1.00 8.68 117 ASN A C 1
ATOM 1028 O O . ASN A 1 117 ? 37.033 -34.960 -9.277 1.00 8.43 117 ASN A O 1
ATOM 1033 N N . ALA A 1 118 ? 36.197 -33.038 -8.487 1.00 8.11 118 ALA A N 1
ATOM 1034 C CA . ALA A 1 118 ? 34.864 -33.480 -8.710 1.00 8.28 118 ALA A C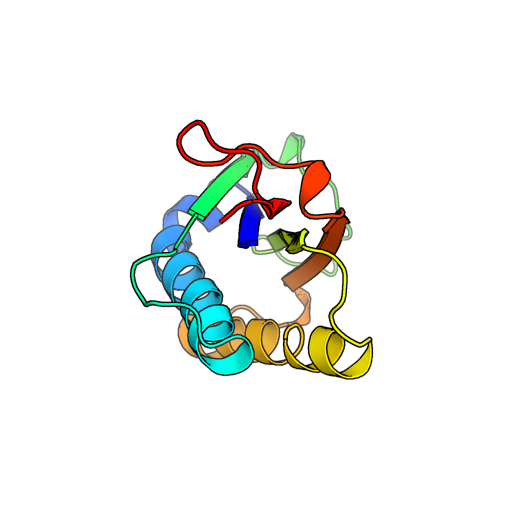A 1
ATOM 1035 C C . ALA A 1 118 ? 34.525 -33.864 -10.165 1.00 8.82 118 ALA A C 1
ATOM 1036 O O . ALA A 1 118 ? 33.648 -34.696 -10.412 1.00 11.96 118 ALA A O 1
ATOM 1038 N N . ASP A 1 119 ? 35.200 -33.282 -11.142 1.00 8.26 119 ASP A N 1
ATOM 1039 C CA . ASP A 1 119 ? 34.969 -33.611 -12.511 1.00 9.84 119 ASP A CA 1
ATOM 1040 C C . ASP A 1 119 ? 35.370 -35.068 -12.791 1.00 11.31 119 ASP A C 1
ATOM 1041 O O . ASP A 1 119 ? 34.879 -35.621 -13.794 1.00 14.55 119 ASP A O 1
ATOM 1046 N N . GLU A 1 120 ? 36.208 -35.650 -11.983 1.00 12.30 120 GLU A N 1
ATOM 1047 C CA . GLU A 1 120 ? 36.763 -36.975 -12.279 1.00 15.51 120 GLU A CA 1
ATOM 1048 C C . GLU A 1 120 ? 35.894 -38.134 -11.778 1.00 21.70 120 GLU A C 1
ATOM 1049 O O . GLU A 1 120 ? 36.162 -39.286 -12.113 1.00 24.83 120 GLU A O 1
ATOM 1055 N N . LEU A 1 121 ? 34.890 -37.846 -10.928 1.00 21.95 121 LEU A N 1
ATOM 1056 C CA . LEU A 1 121 ? 34.113 -38.907 -10.218 1.00 27.04 121 LEU A CA 1
ATOM 1057 C C . LEU A 1 121 ? 33.170 -39.706 -11.147 1.00 32.85 121 LEU A C 1
ATOM 1058 O O . LEU A 1 121 ? 32.712 -39.157 -12.180 1.00 34.56 121 LEU A O 1
#

Solvent-accessible surface area: 7412 Å² total; per-residue (Å²): 26,2,42,2,71,0,55,0,14,77,163,3,4,86,122,29,112,148,80,0,18,92,0,0,2,64,0,4,38,91,27,14,160,17,83,105,169,70,110,78,40,110,44,59,62,41,121,84,122,100,24,158,54,78,121,88,74,42,121,42,15,0,36,0,44,0,37,4,35,55,72,101,53,97,73,48,42,146,106,2,44,103,1,0,48,103,11,0,81,102,60,3,164,4,52,56,104,11,10,69,22,54,26,104,70,47,54,102,119,98,36,67,25,215,89,118,80,6,80,129,119